Protein AF-A0A3N5NMV5-F1 (afdb_monomer)

Foldseek 3Di:
DDDDDDDDDDDDPPPPDPPDCVVVVVVVVVVVVVVVVVVVVPPPDDPDPDPPPDPPPPDPDVPDPDPPPPPPPPPPDPDDDDDDAAEDEPPAADPPVLVVVLPDPDQHAYYYDPPHNGRVPSVVVSVVSVHHD

Radius of gyration: 42.63 Å; Cα contacts (8 Å, |Δi|>4): 68; chains: 1; bounding box: 81×45×143 Å

Sequence (133 aa):
MAKSHLSRNKTGKKNLTRRSPRLLWPLIALGITGAVVALLYLLPLPPGTGPKDLPPFEEFESAPPVPRPSKPSIPKSTAPMPLVAILIDDMGYNLSINNQFLSIEAPISFSFLPAAPHTPKLAKKAKDLGKDV

Solvent-accessible surface area (backbone atoms only — not comparable to full-atom values): 9085 Å² total; per-residue (Å²): 139,78,91,80,87,87,82,88,84,93,80,75,87,78,77,77,75,78,75,71,70,74,77,52,53,61,58,53,50,52,53,51,52,51,51,52,53,52,48,65,71,67,48,79,73,72,84,72,89,58,80,80,81,68,65,99,76,84,72,81,70,80,69,75,88,65,83,71,72,77,76,74,81,74,72,87,66,87,66,82,78,86,87,82,87,49,75,48,66,78,34,22,70,54,72,65,64,54,52,55,60,69,64,55,95,63,95,47,35,43,44,63,40,89,84,33,91,38,18,78,62,50,55,49,50,35,52,78,68,72,45,50,113

Secondary structure (DSSP, 8-state):
--------------------GGGTHHHHHHHHHHHHHHHHHHSPPP---------TT------------S--------SPPPP---EEEEETS-HHHHHHHHT--S--EEEE-TTSTTHHHHHHHHHHTT-B-

Mean predicted aligned error: 19.7 Å

pLDDT: mean 79.95, std 17.46, range [42.47, 98.5]

Structure (mmCIF, N/CA/C/O backbone):
data_AF-A0A3N5NMV5-F1
#
_entry.id   AF-A0A3N5NMV5-F1
#
loop_
_atom_site.group_PDB
_atom_site.id
_atom_site.type_symbol
_atom_site.label_atom_id
_atom_site.label_alt_id
_atom_site.label_comp_id
_atom_site.label_asym_id
_atom_site.label_entity_id
_atom_site.label_seq_id
_atom_site.pdbx_PDB_ins_code
_atom_site.Cartn_x
_atom_site.Cartn_y
_atom_site.Cartn_z
_atom_site.occupancy
_atom_site.B_iso_or_equiv
_atom_site.auth_seq_id
_atom_site.auth_comp_id
_atom_site.auth_asym_id
_atom_site.auth_atom_id
_atom_site.pdbx_PDB_model_num
ATOM 1 N N . MET A 1 1 ? 55.005 -16.162 -116.128 1.00 42.47 1 MET A N 1
ATOM 2 C CA . MET A 1 1 ? 55.423 -15.957 -114.717 1.00 42.47 1 MET A CA 1
ATOM 3 C C . MET A 1 1 ? 54.329 -15.174 -114.001 1.00 42.47 1 MET A C 1
ATOM 5 O O . MET A 1 1 ? 53.667 -14.408 -114.678 1.00 42.47 1 MET A O 1
ATOM 9 N N . ALA A 1 2 ? 54.096 -15.265 -112.692 1.00 44.12 2 ALA A N 1
ATOM 10 C CA . ALA A 1 2 ? 54.276 -16.361 -111.734 1.00 44.12 2 ALA A CA 1
ATOM 11 C C . ALA A 1 2 ? 53.444 -16.007 -110.475 1.00 44.12 2 ALA A C 1
ATOM 13 O O . ALA A 1 2 ? 53.384 -14.847 -110.094 1.00 44.12 2 ALA A O 1
ATOM 14 N N . LYS A 1 3 ? 52.790 -17.012 -109.883 1.00 48.03 3 LYS A N 1
ATOM 15 C CA . LYS A 1 3 ? 51.903 -16.997 -108.697 1.00 48.03 3 LYS A CA 1
ATOM 16 C C . LYS A 1 3 ? 52.068 -15.840 -107.684 1.00 48.03 3 LYS A C 1
ATOM 18 O O . LYS A 1 3 ? 53.148 -15.668 -107.127 1.00 48.03 3 LYS A O 1
ATOM 23 N N . SER A 1 4 ? 50.939 -15.283 -107.235 1.00 51.66 4 SER A N 1
ATOM 24 C CA . SER A 1 4 ? 50.765 -14.843 -105.841 1.00 51.66 4 SER A CA 1
ATOM 25 C C . SER A 1 4 ? 49.518 -15.482 -105.201 1.00 51.66 4 SER A C 1
ATOM 27 O O . SER A 1 4 ? 48.375 -15.232 -105.570 1.00 51.66 4 SER A O 1
ATOM 29 N N . HIS A 1 5 ? 49.778 -16.353 -104.222 1.00 48.12 5 HIS A N 1
ATOM 30 C CA . HIS A 1 5 ? 48.878 -16.662 -103.098 1.00 48.12 5 HIS A CA 1
ATOM 31 C C . HIS A 1 5 ? 48.700 -15.372 -102.244 1.00 48.12 5 HIS A C 1
ATOM 33 O O . HIS A 1 5 ? 49.460 -14.432 -102.444 1.00 48.12 5 HIS A O 1
ATOM 39 N N . LEU A 1 6 ? 47.827 -15.173 -101.248 1.00 49.06 6 LEU A N 1
ATOM 40 C CA . LEU A 1 6 ? 46.793 -15.908 -100.488 1.00 49.06 6 LEU A CA 1
ATOM 41 C C . LEU A 1 6 ? 45.788 -14.786 -100.016 1.00 49.06 6 LEU A C 1
ATOM 43 O O . LEU A 1 6 ? 46.027 -13.621 -100.307 1.00 49.06 6 LEU A O 1
ATOM 47 N N . SER A 1 7 ? 44.672 -14.934 -99.289 1.00 47.44 7 SER A N 1
ATOM 48 C CA . SER A 1 7 ? 44.034 -16.035 -98.558 1.00 47.44 7 SER A CA 1
ATOM 49 C C . SER A 1 7 ? 42.528 -15.766 -98.355 1.00 47.44 7 SER A C 1
ATOM 51 O O . SER A 1 7 ? 42.029 -14.672 -98.607 1.00 47.44 7 SER A O 1
ATOM 53 N N . ARG A 1 8 ? 41.805 -16.748 -97.806 1.00 55.62 8 ARG A N 1
ATOM 54 C CA . ARG A 1 8 ? 40.441 -16.612 -97.266 1.00 55.62 8 ARG A CA 1
ATOM 55 C C . ARG A 1 8 ? 40.505 -16.097 -95.824 1.00 55.62 8 ARG A C 1
ATOM 57 O O . ARG A 1 8 ? 41.222 -16.694 -95.029 1.00 55.62 8 ARG A O 1
ATOM 64 N N . ASN A 1 9 ? 39.678 -15.119 -95.435 1.00 46.50 9 ASN A N 1
ATOM 65 C CA . ASN A 1 9 ? 39.479 -14.791 -94.014 1.00 46.50 9 ASN A CA 1
ATOM 66 C C . ASN A 1 9 ? 37.992 -14.748 -93.614 1.00 46.50 9 ASN A C 1
ATOM 68 O O . ASN A 1 9 ? 37.315 -13.728 -93.702 1.00 46.50 9 ASN A O 1
ATOM 72 N N . LYS A 1 10 ? 37.493 -15.901 -93.144 1.00 56.00 10 LYS A N 1
ATOM 73 C CA . LYS A 1 10 ? 36.300 -15.993 -92.290 1.00 56.00 10 LYS A CA 1
ATOM 74 C C . LYS A 1 10 ? 36.766 -15.911 -90.834 1.00 56.00 10 LYS A C 1
ATOM 76 O O . LYS A 1 10 ? 37.214 -16.913 -90.288 1.00 56.00 10 LYS A O 1
ATOM 81 N N . THR A 1 11 ? 36.603 -14.758 -90.199 1.00 43.38 11 THR A N 1
ATOM 82 C CA . THR A 1 11 ? 36.781 -14.561 -88.751 1.00 43.38 11 THR A CA 1
ATOM 83 C C . THR A 1 11 ? 35.685 -13.585 -88.310 1.00 43.38 11 THR A C 1
ATOM 85 O O . THR A 1 11 ? 35.728 -12.398 -88.582 1.00 43.38 11 THR A O 1
ATOM 88 N N . GLY A 1 12 ? 34.553 -14.031 -87.779 1.00 47.00 12 GLY A N 1
ATOM 89 C CA . GLY A 1 12 ? 34.445 -14.856 -86.583 1.00 47.00 12 GLY A CA 1
ATOM 90 C C . GLY A 1 12 ? 33.761 -13.988 -85.528 1.00 47.00 12 GLY A C 1
ATOM 91 O O . GLY A 1 12 ? 34.435 -13.260 -84.803 1.00 47.00 12 GLY A O 1
ATOM 92 N N . LYS A 1 13 ? 32.417 -14.008 -85.490 1.00 47.47 13 LYS A N 1
ATOM 93 C CA . LYS A 1 13 ? 31.633 -13.271 -84.486 1.00 47.47 13 LYS A CA 1
ATOM 94 C C . LYS A 1 13 ? 32.031 -13.785 -83.102 1.00 47.47 13 LYS A C 1
ATOM 96 O O . LYS A 1 13 ? 31.664 -14.894 -82.719 1.00 47.47 13 LYS A O 1
ATOM 101 N N . LYS A 1 14 ? 32.821 -12.992 -82.377 1.00 49.44 14 LYS A N 1
ATOM 102 C CA . LYS A 1 14 ? 33.289 -13.325 -81.032 1.00 49.44 14 LYS A CA 1
ATOM 103 C C . LYS A 1 14 ? 32.092 -13.214 -80.092 1.00 49.44 14 LYS A C 1
ATOM 105 O O . LYS A 1 14 ? 31.715 -12.111 -79.709 1.00 49.44 14 LYS A O 1
ATOM 110 N N . ASN A 1 15 ? 31.482 -14.349 -79.757 1.00 52.84 15 ASN A N 1
ATOM 111 C CA . ASN A 1 15 ? 30.463 -14.422 -78.715 1.00 52.84 15 ASN A CA 1
ATOM 112 C C . ASN A 1 15 ? 31.106 -14.009 -77.385 1.00 52.84 15 ASN A C 1
ATOM 114 O O . ASN A 1 15 ? 31.724 -14.839 -76.716 1.00 52.84 15 ASN A O 1
ATOM 118 N N . LEU A 1 16 ? 30.994 -12.730 -77.011 1.00 58.72 16 LEU A N 1
ATOM 119 C CA . LEU A 1 16 ? 31.406 -12.286 -75.685 1.00 58.72 16 LEU A CA 1
ATOM 120 C C . LEU A 1 16 ? 30.490 -12.964 -74.671 1.00 58.72 16 LEU A C 1
ATOM 122 O O . LEU A 1 16 ? 29.265 -12.849 -74.720 1.00 58.72 16 LEU A O 1
ATOM 126 N N . THR A 1 17 ? 31.107 -13.775 -73.822 1.00 53.72 17 THR A N 1
ATOM 127 C CA . THR A 1 17 ? 30.421 -14.795 -73.045 1.00 53.72 17 THR A CA 1
ATOM 128 C C . THR A 1 17 ? 29.440 -14.165 -72.066 1.00 53.72 17 THR A C 1
ATOM 130 O O . THR A 1 17 ? 29.817 -13.480 -71.117 1.00 53.72 17 THR A O 1
ATOM 133 N N . ARG A 1 18 ? 28.153 -14.463 -72.271 1.00 58.84 18 ARG A N 1
ATOM 134 C CA . ARG A 1 18 ? 27.070 -14.221 -71.314 1.00 58.84 18 ARG A CA 1
ATOM 135 C C . ARG A 1 18 ? 27.335 -15.075 -70.068 1.00 58.84 18 ARG A C 1
ATOM 137 O O . ARG A 1 18 ? 26.783 -16.167 -69.946 1.00 58.84 18 ARG A O 1
ATOM 144 N N . ARG A 1 19 ? 28.234 -14.622 -69.180 1.00 57.94 19 ARG A N 1
ATOM 145 C CA . ARG A 1 19 ? 28.552 -15.291 -67.907 1.00 57.94 19 ARG A CA 1
ATOM 146 C C . ARG A 1 19 ? 27.239 -15.501 -67.158 1.00 57.94 19 ARG A C 1
ATOM 148 O O . ARG A 1 19 ? 26.574 -14.543 -66.775 1.00 57.94 19 ARG A O 1
ATOM 155 N N . SER A 1 20 ? 26.831 -16.760 -67.023 1.00 61.94 20 SER A N 1
ATOM 156 C CA . SER A 1 20 ? 25.534 -17.103 -66.447 1.00 61.94 20 SER A CA 1
ATOM 157 C C . SER A 1 20 ? 25.474 -16.645 -64.985 1.00 61.94 20 SER A C 1
ATOM 159 O O . SER A 1 20 ? 26.385 -17.001 -64.236 1.00 61.94 20 SER A O 1
ATOM 161 N N . PRO A 1 21 ? 24.402 -15.973 -64.524 1.00 57.25 21 PRO A N 1
ATOM 162 C CA . PRO A 1 21 ? 24.297 -15.456 -63.153 1.00 57.25 21 PRO A CA 1
ATOM 163 C C . PRO A 1 21 ? 24.131 -16.555 -62.083 1.00 57.25 21 PRO A C 1
ATOM 165 O O . PRO A 1 21 ? 23.845 -16.261 -60.927 1.00 57.25 21 PRO A O 1
ATOM 168 N N . ARG A 1 22 ? 24.320 -17.831 -62.452 1.00 61.44 22 ARG A N 1
ATOM 169 C CA . ARG A 1 22 ? 24.108 -19.037 -61.633 1.00 61.44 22 ARG A CA 1
ATOM 170 C C . ARG A 1 22 ? 24.893 -19.052 -60.313 1.00 61.44 22 ARG A C 1
ATOM 172 O O . ARG A 1 22 ? 24.469 -19.742 -59.398 1.00 61.44 22 ARG A O 1
ATOM 179 N N . LEU A 1 23 ? 25.978 -18.282 -60.197 1.00 64.38 23 LEU A N 1
ATOM 180 C CA . LEU A 1 23 ? 26.778 -18.184 -58.968 1.00 64.38 23 LEU A CA 1
ATOM 181 C C . LEU A 1 23 ? 26.258 -17.139 -57.955 1.00 64.38 23 LEU A C 1
ATOM 183 O O . LEU A 1 23 ? 26.652 -17.182 -56.798 1.00 64.38 23 LEU A O 1
ATOM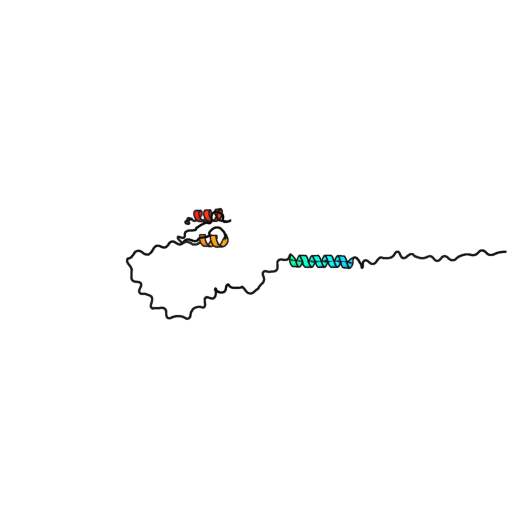 187 N N . LEU A 1 24 ? 25.369 -16.220 -58.358 1.00 69.06 24 LEU A N 1
ATOM 188 C CA . LEU A 1 24 ? 24.782 -15.212 -57.455 1.00 69.06 24 LEU A CA 1
ATOM 189 C C . LEU A 1 24 ? 23.529 -15.730 -56.730 1.00 69.06 24 LEU A C 1
ATOM 191 O O . LEU A 1 24 ? 23.289 -15.382 -55.577 1.00 69.06 24 LEU A O 1
ATOM 195 N N . TRP A 1 25 ? 22.766 -16.611 -57.382 1.00 76.50 25 TRP A N 1
ATOM 196 C CA . TRP A 1 25 ? 21.583 -17.265 -56.812 1.00 76.50 25 TRP A CA 1
ATOM 197 C C . TRP A 1 25 ? 21.798 -17.938 -55.441 1.00 76.50 25 TRP A C 1
ATOM 199 O O . TRP A 1 25 ? 20.959 -17.701 -54.574 1.00 76.50 25 TRP A O 1
ATOM 209 N N . PRO A 1 26 ? 22.873 -18.713 -55.172 1.00 81.06 26 PRO A N 1
ATOM 210 C CA . PRO A 1 26 ? 23.074 -19.311 -53.847 1.00 81.06 26 PRO A CA 1
ATOM 211 C C . PRO A 1 26 ? 23.304 -18.276 -52.735 1.00 81.06 26 PRO A C 1
ATOM 213 O O . PRO A 1 26 ? 22.843 -18.490 -51.619 1.00 81.06 26 PRO A O 1
ATOM 216 N N . LEU A 1 27 ? 23.952 -17.139 -53.022 1.00 83.31 27 LEU A N 1
ATOM 217 C CA . LEU A 1 27 ? 24.154 -16.068 -52.034 1.00 83.31 27 LEU A CA 1
ATOM 218 C C . LEU A 1 27 ? 22.838 -15.356 -51.697 1.00 83.31 27 LEU A C 1
ATOM 220 O O . LEU A 1 27 ? 22.563 -15.076 -50.532 1.00 83.31 27 LEU A O 1
ATOM 224 N N . ILE A 1 28 ? 22.001 -15.111 -52.710 1.00 85.75 28 ILE A N 1
ATOM 225 C CA . ILE A 1 28 ? 20.663 -14.531 -52.534 1.00 85.75 28 ILE A CA 1
ATOM 226 C C . ILE A 1 28 ? 19.767 -15.496 -51.746 1.00 85.75 28 ILE A C 1
ATOM 228 O O . ILE A 1 28 ? 19.105 -15.078 -50.800 1.00 85.75 28 ILE A O 1
ATOM 232 N N . ALA A 1 29 ? 19.788 -16.790 -52.085 1.00 85.19 29 ALA A N 1
ATOM 233 C CA . ALA A 1 29 ? 19.044 -17.818 -51.362 1.00 85.19 29 ALA A CA 1
ATOM 234 C C . ALA A 1 29 ? 19.468 -17.894 -49.886 1.00 85.19 29 ALA A C 1
ATOM 236 O O . ALA A 1 29 ? 18.606 -17.861 -49.015 1.00 85.19 29 ALA A O 1
ATOM 237 N N . LEU A 1 30 ? 20.777 -17.895 -49.598 1.00 89.25 30 LEU A N 1
ATOM 238 C CA . LEU A 1 30 ? 21.306 -17.895 -48.230 1.00 89.25 30 LEU A CA 1
ATOM 239 C C . LEU A 1 30 ? 20.836 -16.668 -47.426 1.00 89.25 30 LEU A C 1
ATOM 241 O O . LEU A 1 30 ? 20.405 -16.813 -46.283 1.00 89.25 30 LEU A O 1
ATOM 245 N N . GLY A 1 31 ? 20.871 -15.475 -48.032 1.00 89.88 31 GLY A N 1
ATOM 246 C CA . GLY A 1 31 ? 20.386 -14.241 -47.407 1.00 89.88 31 GLY A CA 1
ATOM 247 C C . GLY A 1 31 ? 18.887 -14.278 -47.090 1.00 89.88 31 GLY A C 1
ATOM 248 O O . GLY A 1 31 ? 18.484 -13.916 -45.986 1.00 89.88 31 GLY A O 1
ATOM 249 N N . ILE A 1 32 ? 18.065 -14.781 -48.020 1.00 92.19 32 ILE A N 1
ATOM 250 C CA . ILE A 1 32 ? 16.620 -14.962 -47.809 1.00 92.19 32 ILE A CA 1
ATOM 251 C C . ILE A 1 32 ? 16.360 -15.984 -46.694 1.00 92.19 32 ILE A C 1
ATOM 253 O O . ILE A 1 32 ? 15.553 -15.718 -45.806 1.00 92.19 32 ILE A O 1
ATOM 257 N N . THR A 1 33 ? 17.059 -17.124 -46.687 1.00 89.44 33 THR A N 1
ATOM 258 C CA . THR A 1 33 ? 16.917 -18.143 -45.635 1.00 89.44 33 THR A CA 1
ATOM 259 C C . THR A 1 33 ? 17.266 -17.578 -44.257 1.00 89.44 33 THR A C 1
ATOM 261 O O . THR A 1 33 ? 16.495 -17.761 -43.318 1.00 89.44 33 THR A O 1
ATOM 264 N N . GLY A 1 34 ? 18.373 -16.837 -44.136 1.00 91.94 34 GLY A N 1
ATOM 265 C CA . GLY A 1 34 ? 18.756 -16.174 -42.886 1.00 91.94 34 GLY A CA 1
ATOM 266 C C . GLY A 1 34 ? 17.716 -15.155 -42.408 1.00 91.94 34 GLY A C 1
ATOM 267 O O . GLY A 1 34 ? 17.371 -15.144 -41.228 1.00 91.94 34 GLY A O 1
ATOM 268 N N . ALA A 1 35 ? 17.157 -14.355 -43.321 1.00 91.50 35 ALA A N 1
ATOM 269 C CA . ALA A 1 35 ? 16.103 -13.393 -43.002 1.00 91.50 35 ALA A CA 1
ATOM 270 C C . ALA A 1 35 ? 14.802 -14.069 -42.531 1.00 91.50 35 ALA A C 1
ATOM 272 O O . ALA A 1 35 ? 14.187 -13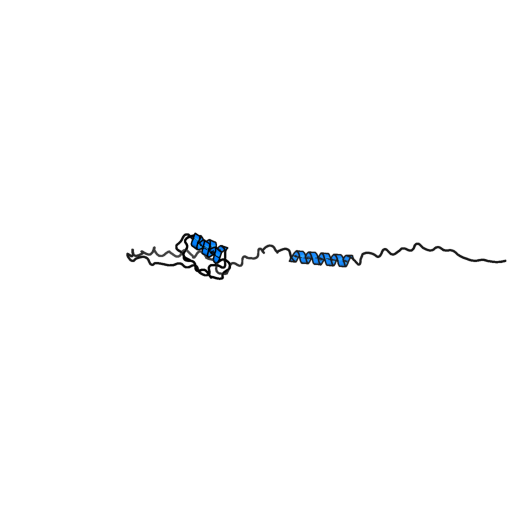.597 -41.578 1.00 91.50 35 ALA A O 1
ATOM 273 N N . VAL A 1 36 ? 14.402 -15.192 -43.142 1.00 91.62 36 VAL A N 1
ATOM 274 C CA . VAL A 1 36 ? 13.227 -15.972 -42.707 1.00 91.62 36 VAL A CA 1
ATOM 275 C C . VAL A 1 36 ? 13.448 -16.582 -41.321 1.00 91.62 36 VAL A C 1
ATOM 277 O O . VAL A 1 36 ? 12.560 -16.490 -40.479 1.00 91.62 36 VAL A O 1
ATOM 280 N N . VAL A 1 37 ? 14.628 -17.149 -41.045 1.00 89.88 37 VAL A N 1
ATOM 281 C CA . VAL A 1 37 ? 14.955 -17.691 -39.712 1.00 89.88 37 VAL A CA 1
ATOM 282 C C . VAL A 1 37 ? 14.960 -16.585 -38.655 1.00 89.88 37 VAL A C 1
ATOM 284 O O . VAL A 1 37 ? 14.346 -16.755 -37.605 1.00 89.88 37 VAL A O 1
ATOM 287 N N . ALA A 1 38 ? 15.581 -15.436 -38.939 1.00 88.25 38 ALA A N 1
ATOM 288 C CA . ALA A 1 38 ? 15.574 -14.289 -38.034 1.00 88.25 38 ALA A CA 1
ATOM 289 C C . ALA A 1 38 ? 14.152 -13.762 -37.782 1.00 88.25 38 ALA A C 1
ATOM 291 O O . ALA A 1 38 ? 13.806 -13.470 -36.642 1.00 88.25 38 ALA A O 1
ATOM 292 N N . LEU A 1 39 ? 13.307 -13.694 -38.817 1.00 88.50 39 LEU A N 1
ATOM 293 C CA . LEU A 1 39 ? 11.907 -13.289 -38.696 1.00 88.50 39 LEU A CA 1
ATOM 294 C C . LEU A 1 39 ? 11.110 -14.264 -37.815 1.00 88.50 39 LEU A C 1
ATOM 296 O O . LEU A 1 39 ? 10.408 -13.820 -36.914 1.00 88.50 39 LEU A O 1
ATOM 300 N N . LEU A 1 40 ? 11.265 -15.578 -38.012 1.00 83.88 40 LEU A N 1
ATOM 301 C CA . LEU A 1 40 ? 10.635 -16.602 -37.167 1.00 83.88 40 LEU A CA 1
ATOM 302 C C . LEU A 1 40 ? 11.102 -16.543 -35.702 1.00 83.88 40 LEU A C 1
ATOM 304 O O . LEU A 1 40 ? 10.334 -16.900 -34.816 1.00 83.88 40 LEU A O 1
ATOM 308 N N . TYR A 1 41 ? 12.329 -16.077 -35.446 1.00 83.94 41 TYR A N 1
ATOM 309 C CA . TYR A 1 41 ? 12.865 -15.863 -34.095 1.00 83.94 41 TYR A CA 1
ATOM 310 C C . TYR A 1 41 ? 12.425 -14.531 -33.458 1.00 83.94 41 TYR A C 1
ATOM 312 O O . TYR A 1 41 ? 12.419 -14.406 -32.235 1.00 83.94 41 TYR A O 1
ATOM 320 N N . LEU A 1 42 ? 12.100 -13.526 -34.280 1.00 83.81 42 LEU A N 1
ATOM 321 C CA . LEU A 1 42 ? 11.687 -12.182 -33.857 1.00 83.81 42 LEU A CA 1
ATOM 322 C C . LEU A 1 42 ? 10.169 -12.027 -33.717 1.00 83.81 42 LEU A C 1
ATOM 324 O O . LEU A 1 42 ? 9.723 -11.128 -33.004 1.00 83.81 42 LEU A O 1
ATOM 328 N N . LEU A 1 43 ? 9.365 -12.873 -34.372 1.00 83.06 43 LEU A N 1
ATOM 329 C CA . LEU A 1 43 ? 7.940 -12.953 -34.064 1.00 83.06 43 LEU A CA 1
ATOM 330 C C . LEU A 1 43 ? 7.779 -13.522 -32.645 1.00 83.06 43 LEU A C 1
ATOM 332 O O . LEU A 1 43 ? 8.231 -14.641 -32.395 1.00 83.06 43 LEU A O 1
ATOM 336 N N . PRO A 1 44 ? 7.108 -12.812 -31.718 1.00 70.12 44 PRO A N 1
ATOM 337 C CA . PRO A 1 44 ? 6.748 -13.409 -30.445 1.00 70.12 44 PRO A CA 1
ATOM 338 C C . PRO A 1 44 ? 5.827 -14.596 -30.726 1.00 70.12 44 PRO A C 1
ATOM 340 O O . PRO A 1 44 ? 4.771 -14.439 -31.347 1.00 70.12 44 PRO A O 1
ATOM 343 N N . LEU A 1 45 ? 6.237 -15.786 -30.282 1.00 71.44 45 LEU A N 1
ATOM 344 C CA . LEU A 1 45 ? 5.370 -16.958 -30.313 1.00 71.44 45 LEU A CA 1
ATOM 345 C C . LEU A 1 45 ? 4.055 -16.598 -29.601 1.00 71.44 45 LEU A C 1
ATOM 347 O O . LEU A 1 45 ? 4.108 -15.965 -28.539 1.00 71.44 45 LEU A O 1
ATOM 351 N N . PRO A 1 46 ? 2.882 -16.972 -30.149 1.00 70.00 46 PRO A N 1
ATOM 352 C CA . PRO A 1 46 ? 1.634 -16.800 -29.420 1.00 70.00 46 PRO A CA 1
ATOM 353 C C . PRO A 1 46 ? 1.783 -17.489 -28.057 1.00 70.00 46 PRO A C 1
ATOM 355 O O . PRO A 1 46 ? 2.380 -18.571 -28.011 1.00 70.00 46 PRO A O 1
ATOM 358 N N . PRO A 1 47 ? 1.291 -16.887 -26.955 1.00 67.06 47 PRO A N 1
ATOM 359 C CA . PRO A 1 47 ? 1.385 -17.498 -25.636 1.00 67.06 47 PRO A CA 1
ATOM 360 C C . PRO A 1 47 ? 0.788 -18.895 -25.736 1.00 67.06 47 PRO A C 1
ATOM 362 O O . PRO A 1 47 ? -0.385 -19.050 -26.087 1.00 67.06 47 PRO A O 1
ATOM 365 N N . GLY A 1 48 ? 1.640 -19.902 -25.540 1.00 62.88 48 GLY A N 1
ATOM 366 C CA . GLY A 1 48 ? 1.277 -21.270 -25.854 1.00 62.88 48 GLY A CA 1
ATOM 367 C C . GLY A 1 48 ? 0.027 -21.654 -25.080 1.00 62.88 48 GLY A C 1
ATOM 368 O O . GLY A 1 48 ? -0.027 -21.481 -23.863 1.00 62.88 48 GLY A O 1
ATOM 369 N N . THR A 1 49 ? -0.952 -22.239 -25.767 1.00 60.97 49 THR A N 1
ATOM 370 C CA . THR A 1 49 ? -2.026 -23.014 -25.136 1.00 60.97 49 THR A CA 1
ATOM 371 C C . THR A 1 49 ? -1.457 -24.338 -24.621 1.00 60.97 49 THR A C 1
ATOM 373 O O . THR A 1 49 ? -1.942 -25.416 -24.962 1.00 60.97 49 THR A O 1
ATOM 376 N N . GLY A 1 50 ? -0.369 -24.258 -23.851 1.00 66.31 50 GLY A N 1
ATOM 377 C CA . GLY A 1 50 ? 0.070 -25.354 -23.013 1.00 66.31 50 GLY A CA 1
ATOM 378 C C . GLY A 1 50 ? -1.005 -25.639 -21.965 1.00 66.31 50 GLY A C 1
ATOM 379 O O . GLY A 1 50 ? -1.898 -24.806 -21.747 1.00 66.31 50 GLY A O 1
ATOM 380 N N . PRO A 1 51 ? -0.937 -26.803 -21.303 1.00 65.44 51 PRO A N 1
ATOM 381 C CA . PRO A 1 51 ? -1.689 -27.012 -20.081 1.00 65.44 51 PRO A CA 1
ATOM 382 C C . PRO A 1 51 ? -1.477 -25.802 -19.173 1.00 65.44 51 PRO A C 1
ATOM 384 O O . PRO A 1 51 ? -0.354 -25.316 -19.023 1.00 65.44 51 PRO A O 1
ATOM 387 N N . LYS A 1 52 ? -2.557 -25.288 -18.580 1.00 64.44 52 LYS A N 1
ATOM 388 C CA . LYS A 1 52 ? -2.377 -24.448 -17.403 1.00 64.44 52 LYS A CA 1
ATOM 389 C C . LYS A 1 52 ? -1.783 -25.378 -16.358 1.00 64.44 52 LYS A C 1
ATOM 391 O O . LYS A 1 52 ? -2.515 -26.225 -15.848 1.00 64.44 52 LYS A O 1
ATOM 396 N N . ASP A 1 53 ? -0.493 -25.228 -16.084 1.00 66.00 53 ASP A N 1
ATOM 397 C CA . ASP A 1 53 ? 0.146 -25.806 -14.907 1.00 66.00 53 ASP A CA 1
ATOM 398 C C . ASP A 1 53 ? -0.463 -25.111 -13.685 1.00 66.00 53 ASP A C 1
ATOM 400 O O . ASP A 1 53 ? 0.079 -24.157 -13.124 1.00 66.00 53 ASP A O 1
ATOM 404 N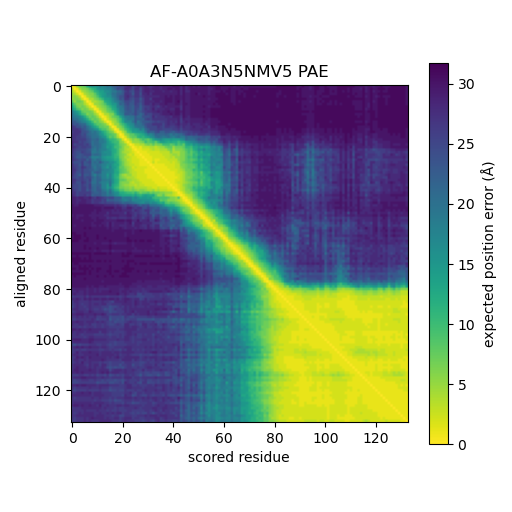 N . LEU A 1 54 ? -1.679 -25.546 -13.347 1.00 63.62 54 LEU A N 1
ATOM 405 C CA . LEU A 1 54 ? -2.345 -25.241 -12.097 1.00 63.62 54 LEU A CA 1
ATOM 406 C C . LEU A 1 54 ? -1.373 -25.654 -10.992 1.00 63.62 54 LEU A C 1
ATOM 408 O O . LEU A 1 54 ? -0.893 -26.794 -11.010 1.00 63.62 54 LEU A O 1
ATOM 412 N N . PRO A 1 55 ? -1.039 -24.759 -10.048 1.00 66.00 55 PRO A N 1
ATOM 413 C CA . PRO A 1 55 ? -0.227 -25.165 -8.919 1.00 66.00 55 PRO A CA 1
ATOM 414 C C . PRO A 1 55 ? -0.955 -26.314 -8.196 1.00 66.00 55 PRO A C 1
ATOM 416 O O . PRO A 1 55 ? -2.186 -26.282 -8.106 1.00 66.00 55 PRO A O 1
ATOM 419 N N . PRO A 1 56 ? -0.235 -27.329 -7.684 1.00 65.19 56 PRO A N 1
ATOM 420 C CA . PRO A 1 56 ? -0.806 -28.619 -7.266 1.00 65.19 56 PRO A CA 1
ATOM 421 C C . PRO A 1 56 ? -1.674 -28.577 -5.987 1.00 65.19 56 PRO A C 1
ATOM 423 O O . PRO A 1 56 ? -1.787 -29.576 -5.284 1.00 65.19 56 PRO A O 1
ATOM 426 N N . PHE A 1 57 ? -2.261 -27.424 -5.655 1.00 65.81 57 PHE A N 1
ATOM 427 C CA . PHE A 1 57 ? -3.109 -27.192 -4.486 1.00 65.81 57 PHE A CA 1
ATOM 428 C C . PHE A 1 57 ? -4.461 -26.515 -4.796 1.00 65.81 57 PHE A C 1
ATOM 430 O O . PHE A 1 57 ? -5.238 -26.304 -3.868 1.00 65.81 57 PHE A O 1
ATOM 437 N N . GLU A 1 58 ? -4.785 -26.189 -6.055 1.00 64.69 58 GLU A N 1
ATOM 438 C CA . GLU A 1 58 ? -6.096 -25.613 -6.428 1.00 64.69 58 GLU A CA 1
ATOM 439 C C . GLU A 1 58 ? -7.114 -26.666 -6.905 1.00 64.69 58 GLU A C 1
ATOM 441 O O . GLU A 1 58 ? -7.789 -26.502 -7.918 1.00 64.69 58 GLU A O 1
ATOM 446 N N . GLU A 1 59 ? -7.274 -27.735 -6.121 1.00 58.81 59 GLU A N 1
ATOM 447 C CA . GLU A 1 59 ? -8.422 -28.641 -6.217 1.00 58.81 59 GLU A CA 1
ATOM 448 C C . GLU A 1 59 ? -9.127 -28.715 -4.858 1.00 58.81 59 GLU A C 1
ATOM 450 O O . GLU A 1 59 ? -8.900 -29.603 -4.037 1.00 58.81 59 GLU A O 1
ATOM 455 N N . PHE A 1 60 ? -10.010 -27.744 -4.610 1.00 63.31 60 PHE A N 1
ATOM 456 C CA . PHE A 1 60 ? -11.019 -27.883 -3.565 1.00 63.31 60 PHE A CA 1
ATOM 457 C C . PHE A 1 60 ? -12.084 -28.864 -4.057 1.00 63.31 60 PHE A C 1
ATOM 459 O O . PHE A 1 60 ? -13.156 -28.451 -4.512 1.00 63.31 60 PHE A O 1
ATOM 466 N N . GLU A 1 61 ? -11.807 -30.169 -3.949 1.00 67.50 61 GLU A N 1
ATOM 467 C CA . GLU A 1 61 ? -12.887 -31.151 -3.953 1.00 67.50 61 GLU A CA 1
ATOM 468 C C . GLU A 1 61 ? -13.938 -30.680 -2.943 1.00 67.50 61 GLU A C 1
ATOM 470 O O . GLU A 1 61 ? -13.637 -30.388 -1.780 1.00 67.50 61 GLU A O 1
ATOM 475 N N . SER A 1 62 ? -15.186 -30.563 -3.397 1.00 66.25 62 SER A N 1
ATOM 476 C CA . SER A 1 62 ? -16.295 -30.269 -2.498 1.00 66.25 62 SER A CA 1
ATOM 477 C C . SER A 1 62 ? -16.452 -31.463 -1.572 1.00 66.25 62 S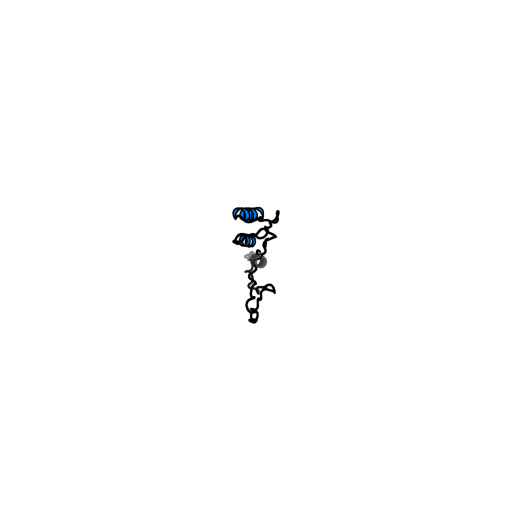ER A C 1
ATOM 479 O O . SER A 1 62 ? -17.054 -32.464 -1.961 1.00 66.25 62 SER A O 1
ATOM 481 N N . ALA A 1 63 ? -15.862 -31.356 -0.376 1.00 73.19 63 ALA A N 1
ATOM 482 C CA . ALA A 1 63 ? -15.835 -32.423 0.612 1.00 73.19 63 ALA A CA 1
ATOM 483 C C . ALA A 1 63 ? -17.229 -33.063 0.732 1.00 73.19 63 ALA A C 1
ATOM 485 O O . ALA A 1 63 ? -18.223 -32.321 0.770 1.00 73.19 63 ALA A O 1
ATOM 486 N N . PRO A 1 64 ? -17.327 -34.409 0.804 1.00 77.38 64 PRO A N 1
ATOM 487 C CA . PRO A 1 64 ? -18.604 -35.090 0.973 1.00 77.38 64 PRO A CA 1
ATOM 488 C C . PRO A 1 64 ? -19.403 -34.420 2.092 1.00 77.38 64 PRO A C 1
ATOM 490 O O . PRO A 1 64 ? -18.786 -34.016 3.081 1.00 77.38 64 PRO A O 1
ATOM 493 N N . PRO A 1 65 ? -20.735 -34.269 1.972 1.00 74.62 65 PRO A N 1
ATOM 494 C CA . PRO A 1 65 ? -21.531 -33.521 2.936 1.00 74.62 65 PRO A CA 1
ATOM 495 C C . PRO A 1 65 ? -21.513 -34.211 4.306 1.00 74.62 65 PRO A C 1
ATOM 497 O O . PRO A 1 65 ? -22.398 -34.995 4.648 1.00 74.62 65 PRO A O 1
ATOM 500 N N . VAL A 1 66 ? -20.489 -33.896 5.102 1.00 76.25 66 VAL A N 1
ATOM 501 C CA . VAL A 1 66 ? -20.354 -34.327 6.488 1.00 76.25 66 VAL A CA 1
ATOM 502 C C . VAL A 1 66 ? -21.597 -33.824 7.218 1.00 76.25 66 VAL A C 1
ATOM 504 O O . VAL A 1 66 ? -21.944 -32.645 7.058 1.00 76.25 66 VAL A O 1
ATOM 507 N N . PRO A 1 67 ? -22.281 -34.667 8.016 1.00 80.19 67 PRO A N 1
ATOM 508 C CA . PRO A 1 67 ? -23.362 -34.217 8.875 1.00 80.19 67 PRO A CA 1
ATOM 509 C C . PRO A 1 67 ? -22.868 -33.043 9.717 1.00 80.19 67 PRO A C 1
ATOM 511 O O . PRO A 1 67 ? -22.061 -33.216 10.631 1.00 80.19 67 PRO A O 1
ATOM 514 N N . ARG A 1 68 ? -23.299 -31.825 9.361 1.00 74.62 68 ARG A N 1
ATOM 515 C CA . ARG A 1 68 ? -22.884 -30.616 10.073 1.00 74.62 68 ARG A CA 1
ATOM 516 C C . ARG A 1 68 ? -23.291 -30.801 11.533 1.00 74.62 68 ARG A C 1
ATOM 518 O O . ARG A 1 68 ? -24.480 -31.039 11.766 1.00 74.62 68 ARG A O 1
ATOM 525 N N . PRO A 1 69 ? -22.356 -30.693 12.499 1.00 76.62 69 PRO A N 1
ATOM 526 C CA . PRO A 1 69 ? -22.710 -30.709 13.907 1.00 76.62 69 PRO A CA 1
ATOM 527 C C . PRO A 1 69 ? -23.860 -29.735 14.138 1.00 76.62 69 PRO A C 1
ATOM 529 O O . PRO A 1 69 ? -23.844 -28.627 13.588 1.00 76.62 69 PRO A O 1
ATOM 532 N N . SER A 1 70 ? -24.864 -30.156 14.912 1.00 73.62 70 SER A N 1
ATOM 533 C CA . SER A 1 70 ? -25.974 -29.290 15.312 1.00 73.62 70 SER A CA 1
ATOM 534 C C . SER A 1 70 ? -25.396 -27.953 15.762 1.00 73.62 70 SER A C 1
ATOM 536 O O . SER A 1 70 ? -24.573 -27.949 16.682 1.00 73.62 70 SER A O 1
ATOM 538 N N . LYS A 1 71 ? -25.767 -26.871 15.055 1.00 75.38 71 LYS A N 1
ATOM 539 C CA . LYS A 1 71 ? -25.170 -25.529 15.167 1.00 75.38 71 LYS A CA 1
ATOM 540 C C . LYS A 1 71 ? -24.785 -25.271 16.625 1.00 75.38 71 LYS A C 1
ATOM 542 O O . LYS A 1 71 ? -25.709 -25.267 17.442 1.00 75.38 71 LYS A O 1
ATOM 547 N N . PRO A 1 72 ? -23.485 -25.095 16.954 1.00 70.19 72 PRO A N 1
ATOM 548 C CA . PRO A 1 72 ? -23.060 -24.951 18.335 1.00 70.19 72 PRO A CA 1
ATOM 549 C C . PRO A 1 72 ? -23.957 -23.942 19.030 1.00 70.19 72 PRO A C 1
ATOM 551 O O . PRO A 1 72 ? -24.182 -22.849 18.499 1.00 70.19 72 PRO A O 1
ATOM 554 N N . SER A 1 73 ? -24.513 -24.324 20.176 1.00 68.50 73 SER A N 1
ATOM 555 C CA . SER A 1 73 ? -25.266 -23.410 21.021 1.00 68.50 73 SER A CA 1
ATOM 556 C C . SER A 1 73 ? -24.270 -22.397 21.567 1.00 68.50 73 SER A C 1
ATOM 558 O O . SER A 1 73 ? -23.717 -22.603 22.645 1.00 68.50 73 SER A O 1
ATOM 560 N N . ILE A 1 74 ? -23.984 -21.358 20.773 1.00 66.94 74 ILE A N 1
ATOM 561 C CA . ILE A 1 74 ? -23.079 -20.266 21.124 1.00 66.94 74 ILE A CA 1
ATOM 562 C C . ILE A 1 74 ? -23.568 -19.759 22.480 1.00 66.94 74 ILE A C 1
ATOM 564 O O . ILE A 1 74 ? -24.677 -19.211 22.539 1.00 66.94 74 ILE A O 1
ATOM 568 N N . PRO A 1 75 ? -22.808 -19.968 23.574 1.00 69.31 75 PRO A N 1
ATOM 569 C CA . PRO A 1 75 ? -23.178 -19.406 24.856 1.00 69.31 75 PRO A CA 1
ATOM 570 C C . PRO A 1 75 ? -23.279 -17.906 24.636 1.00 69.31 75 PRO A C 1
ATOM 572 O O . PRO A 1 75 ? -22.390 -17.319 24.013 1.00 69.31 75 PRO A O 1
ATOM 575 N N . LYS A 1 76 ? -24.377 -17.291 25.081 1.00 66.62 76 LYS A N 1
ATOM 576 C CA . LYS A 1 76 ? -24.618 -15.859 24.887 1.00 66.62 76 LYS A CA 1
ATOM 577 C C . LYS A 1 76 ? -23.693 -15.080 25.825 1.00 66.62 76 LYS A C 1
ATOM 579 O O . LYS A 1 76 ? -24.111 -14.598 26.871 1.00 66.62 76 LYS A O 1
ATOM 584 N N . SER A 1 77 ? -22.410 -15.074 25.473 1.00 69.88 77 SER A N 1
ATOM 585 C CA . SER A 1 77 ? -21.327 -14.539 26.277 1.00 69.88 77 SER A CA 1
ATOM 586 C C . SER A 1 77 ? -21.529 -13.044 26.438 1.00 69.88 77 SER A C 1
ATOM 588 O O . SER A 1 77 ? -21.657 -12.316 25.456 1.00 69.88 77 SER A O 1
ATOM 590 N N . THR A 1 78 ? -21.568 -12.601 27.687 1.00 73.75 78 THR A N 1
ATOM 591 C CA . THR A 1 78 ? -21.565 -11.184 28.056 1.00 73.75 78 THR A CA 1
ATOM 592 C C . THR A 1 78 ? -20.151 -10.604 28.087 1.00 73.75 78 THR A C 1
ATOM 594 O O . THR A 1 78 ? -19.992 -9.413 28.347 1.00 73.75 78 THR A O 1
ATOM 597 N N . ALA A 1 79 ? -19.122 -11.419 27.824 1.00 77.88 79 ALA A N 1
ATOM 598 C CA . ALA A 1 79 ? -17.760 -10.933 27.661 1.00 77.88 79 ALA A CA 1
ATOM 599 C C . ALA A 1 79 ? -17.655 -10.041 26.407 1.00 77.88 79 ALA A C 1
ATOM 601 O O . ALA A 1 79 ? -18.295 -10.342 25.393 1.00 77.88 79 ALA A O 1
ATOM 602 N N . PRO A 1 80 ? -16.839 -8.971 26.439 1.00 82.75 80 PRO A N 1
ATOM 603 C CA . PRO A 1 80 ? -16.546 -8.192 25.243 1.00 82.75 80 PRO A CA 1
ATOM 604 C C . PRO A 1 80 ? -15.944 -9.097 24.161 1.00 82.75 80 PRO A C 1
ATOM 606 O O . PRO A 1 80 ? -15.167 -10.007 24.462 1.00 82.75 80 PRO A O 1
ATOM 609 N N . MET A 1 81 ? -16.303 -8.856 22.897 1.00 84.88 81 MET A N 1
ATOM 610 C CA . MET A 1 81 ? -15.727 -9.623 21.791 1.00 84.88 81 MET A CA 1
ATOM 611 C C . MET A 1 81 ? -14.212 -9.379 21.699 1.00 84.88 81 MET A C 1
ATOM 613 O O . MET A 1 81 ? -13.769 -8.251 21.936 1.00 84.88 81 MET A O 1
ATOM 617 N N . PRO A 1 82 ? -13.412 -10.400 21.340 1.00 89.12 82 PRO A N 1
ATOM 618 C CA . PRO A 1 82 ? -11.985 -10.216 21.116 1.00 89.12 82 PRO A CA 1
ATOM 619 C C . PRO A 1 82 ? -11.755 -9.227 19.969 1.00 89.12 82 PRO A C 1
ATOM 621 O O . PRO A 1 82 ? -12.409 -9.300 18.928 1.00 89.12 82 PRO A O 1
ATOM 624 N N . LEU A 1 83 ? -10.806 -8.314 20.163 1.00 92.50 83 LEU A N 1
ATOM 625 C CA . LEU A 1 83 ? -10.339 -7.413 19.116 1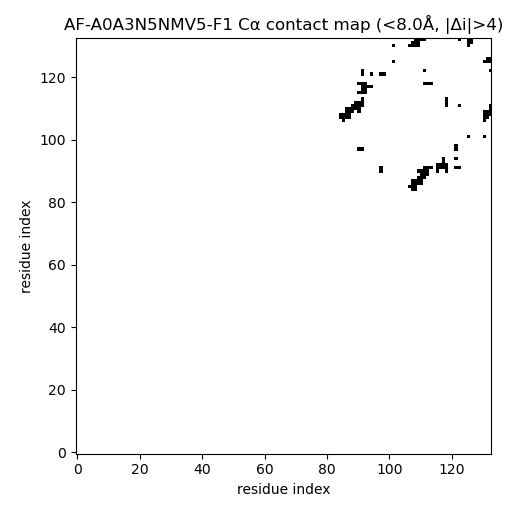.00 92.50 83 LEU A CA 1
ATOM 626 C C . LEU A 1 83 ? -9.266 -8.117 18.280 1.00 92.50 83 LEU A C 1
ATOM 628 O O . LEU A 1 83 ? -8.410 -8.816 18.821 1.00 92.50 83 LEU A O 1
ATOM 632 N N . VAL A 1 84 ? -9.311 -7.916 16.965 1.00 94.31 84 VAL A N 1
ATOM 633 C CA . VAL A 1 84 ? -8.357 -8.476 16.000 1.00 94.31 84 VAL A CA 1
ATOM 634 C C . VAL A 1 84 ? -7.858 -7.342 15.114 1.00 94.31 84 VAL A C 1
ATOM 636 O O . VAL A 1 84 ? -8.661 -6.561 14.608 1.00 94.31 84 VAL A O 1
ATOM 639 N N . ALA A 1 85 ? -6.543 -7.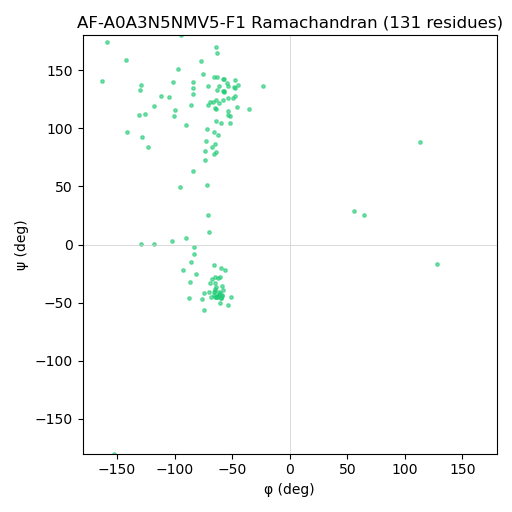268 14.918 1.00 96.00 85 ALA A N 1
ATOM 640 C CA . ALA A 1 85 ? -5.919 -6.421 13.909 1.00 96.00 85 ALA A CA 1
ATOM 641 C C . ALA A 1 85 ? -5.531 -7.281 12.699 1.00 96.00 85 ALA A C 1
ATOM 643 O O . ALA A 1 85 ? -5.052 -8.404 12.867 1.00 96.00 85 ALA A O 1
ATOM 644 N N . ILE A 1 86 ? -5.735 -6.757 11.491 1.00 96.88 86 ILE A N 1
ATOM 645 C CA . ILE A 1 86 ? -5.331 -7.400 10.237 1.00 96.88 86 ILE A CA 1
ATOM 646 C C . ILE A 1 86 ? -4.311 -6.483 9.567 1.00 96.88 86 ILE A C 1
ATOM 648 O O . ILE A 1 86 ? -4.629 -5.340 9.239 1.00 96.88 86 ILE A O 1
ATOM 652 N N . LEU A 1 87 ? -3.097 -6.997 9.375 1.00 97.62 87 LEU A N 1
ATOM 653 C CA . LEU A 1 87 ? -1.993 -6.315 8.709 1.00 97.62 87 LEU A CA 1
ATOM 654 C C . LEU A 1 87 ? -1.703 -7.017 7.380 1.00 97.62 87 LEU A C 1
ATOM 656 O O . LEU A 1 87 ? -1.509 -8.231 7.356 1.00 97.62 87 LEU A O 1
ATOM 660 N N . ILE A 1 88 ? -1.659 -6.254 6.289 1.00 97.94 88 ILE A N 1
ATOM 661 C CA . ILE A 1 88 ? -1.155 -6.719 4.994 1.00 97.94 88 ILE A CA 1
ATOM 662 C C . ILE A 1 88 ? 0.280 -6.216 4.848 1.00 97.94 88 ILE A C 1
ATOM 664 O O . ILE A 1 88 ? 0.512 -5.004 4.825 1.00 97.94 88 ILE A O 1
ATOM 668 N N . ASP A 1 89 ? 1.226 -7.148 4.788 1.00 96.94 89 ASP A N 1
ATOM 669 C CA . ASP A 1 89 ? 2.661 -6.861 4.712 1.00 96.94 89 ASP A CA 1
ATOM 670 C C . ASP A 1 89 ? 3.187 -6.838 3.264 1.00 96.94 89 ASP A C 1
ATOM 672 O O . ASP A 1 89 ? 2.426 -7.019 2.308 1.00 96.94 89 ASP A O 1
ATOM 676 N N . ASP A 1 90 ? 4.488 -6.582 3.103 1.00 96.94 90 ASP A N 1
ATOM 677 C CA . ASP A 1 90 ? 5.213 -6.553 1.824 1.00 96.94 90 ASP A CA 1
ATOM 678 C C . ASP A 1 90 ? 4.632 -5.579 0.777 1.00 96.94 90 ASP A C 1
ATOM 680 O O . ASP A 1 90 ? 4.767 -5.753 -0.446 1.00 96.94 90 ASP A O 1
ATOM 684 N N . MET A 1 91 ? 3.992 -4.491 1.224 1.00 98.44 91 MET A N 1
ATOM 685 C CA . MET A 1 91 ? 3.394 -3.549 0.287 1.00 98.44 91 MET A CA 1
ATOM 686 C C . MET A 1 91 ? 4.465 -2.747 -0.469 1.00 98.44 91 MET A C 1
ATOM 688 O O . MET A 1 91 ? 5.416 -2.233 0.116 1.00 98.44 91 MET A O 1
ATOM 692 N N . GLY A 1 92 ? 4.280 -2.585 -1.786 1.00 97.94 92 GLY A N 1
ATOM 693 C CA . GLY A 1 92 ? 5.113 -1.712 -2.622 1.00 97.94 92 GLY A CA 1
ATOM 694 C C . GLY A 1 92 ? 5.711 -2.342 -3.882 1.00 97.94 92 GLY A C 1
ATOM 695 O O . GLY A 1 92 ? 6.109 -1.595 -4.776 1.00 97.94 92 GLY A O 1
ATOM 696 N N . TYR A 1 93 ? 5.752 -3.675 -3.997 1.00 97.38 93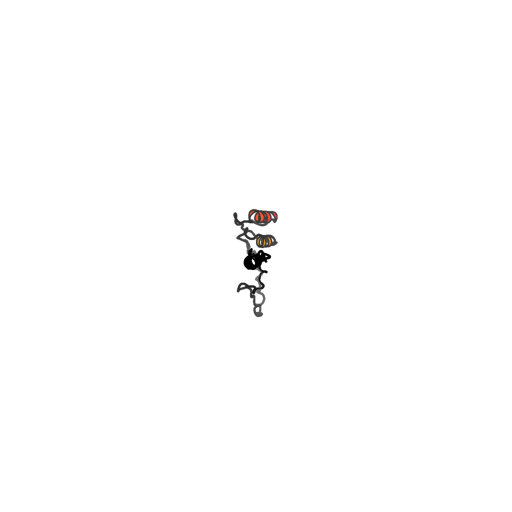 TYR A N 1
ATOM 697 C CA . TYR A 1 93 ? 6.294 -4.351 -5.188 1.00 97.38 93 TYR A CA 1
ATOM 698 C C . TYR A 1 93 ? 5.270 -4.572 -6.309 1.00 97.38 93 TYR A C 1
ATOM 700 O O . TYR A 1 93 ? 5.573 -4.285 -7.464 1.00 97.38 93 TYR A O 1
ATOM 708 N N . ASN A 1 94 ? 4.058 -5.054 -6.011 1.00 97.62 94 ASN A N 1
ATOM 709 C CA . ASN A 1 94 ? 3.063 -5.367 -7.043 1.00 97.62 94 ASN A CA 1
ATOM 710 C C . ASN A 1 94 ? 2.017 -4.249 -7.173 1.00 97.62 94 ASN A C 1
ATOM 712 O O . ASN A 1 94 ? 1.176 -4.059 -6.302 1.00 97.62 94 ASN A O 1
ATOM 716 N N . LEU A 1 95 ? 2.013 -3.504 -8.283 1.00 97.31 95 LEU A N 1
ATOM 717 C CA . LEU A 1 95 ? 1.040 -2.418 -8.446 1.00 97.31 95 LEU A CA 1
ATOM 718 C C . LEU A 1 95 ? -0.413 -2.920 -8.508 1.00 97.31 95 LEU A C 1
ATOM 720 O O . LEU A 1 95 ? -1.301 -2.236 -8.007 1.00 97.31 95 LEU A O 1
ATOM 724 N N . SER A 1 96 ? -0.679 -4.070 -9.130 1.00 97.69 96 SER A N 1
ATOM 725 C CA . SER A 1 96 ? -2.048 -4.554 -9.358 1.00 97.69 96 SER A CA 1
ATOM 726 C C . SER A 1 96 ? -2.677 -5.083 -8.070 1.00 97.69 96 SER A C 1
ATOM 728 O O . SER A 1 96 ? -3.704 -4.568 -7.626 1.00 97.69 96 SER A O 1
ATOM 730 N N . ILE A 1 97 ? -2.019 -6.054 -7.431 1.00 97.50 97 ILE A N 1
ATOM 731 C CA . ILE A 1 97 ? -2.520 -6.728 -6.226 1.00 97.50 97 ILE A CA 1
ATOM 732 C C . ILE A 1 97 ? -2.671 -5.722 -5.079 1.00 97.50 97 ILE A C 1
ATOM 734 O O . ILE A 1 97 ? -3.718 -5.653 -4.440 1.00 97.50 97 ILE A O 1
ATOM 738 N N . ASN A 1 98 ? -1.688 -4.844 -4.881 1.00 98.31 98 ASN A N 1
ATOM 739 C CA . ASN A 1 98 ? -1.737 -3.864 -3.801 1.00 98.31 98 ASN A CA 1
ATOM 740 C C . ASN A 1 98 ? -2.848 -2.820 -4.014 1.00 98.31 98 ASN A C 1
ATOM 742 O O . ASN A 1 98 ? -3.419 -2.333 -3.043 1.00 98.31 98 ASN A O 1
ATOM 746 N N . ASN A 1 99 ? -3.218 -2.499 -5.261 1.00 98.25 99 ASN A N 1
ATOM 747 C CA . ASN A 1 99 ? -4.398 -1.669 -5.523 1.00 98.25 99 ASN A CA 1
ATOM 748 C C . ASN A 1 99 ? -5.717 -2.389 -5.195 1.00 98.25 99 ASN A C 1
ATOM 750 O O . ASN A 1 99 ? -6.652 -1.719 -4.760 1.00 98.25 99 ASN A O 1
ATOM 754 N N . GLN A 1 100 ? -5.790 -3.714 -5.372 1.00 98.19 100 GLN A N 1
ATOM 755 C CA . GLN A 1 100 ? -6.950 -4.519 -4.971 1.00 98.19 100 GLN A CA 1
ATOM 756 C C . GLN A 1 100 ? -7.067 -4.566 -3.441 1.00 98.19 100 GLN A C 1
ATOM 758 O O . GLN A 1 100 ? -8.134 -4.274 -2.907 1.00 98.19 100 GLN A O 1
ATOM 763 N N . PHE A 1 101 ? -5.964 -4.796 -2.721 1.00 97.94 101 PHE A N 1
ATOM 764 C CA . PHE A 1 101 ? -5.953 -4.741 -1.255 1.00 97.94 101 PHE A CA 1
ATOM 765 C C . PHE A 1 101 ? -6.380 -3.370 -0.703 1.00 97.94 101 PHE A C 1
ATOM 767 O O . PHE A 1 101 ? -7.218 -3.305 0.194 1.00 97.94 101 PHE A O 1
ATOM 774 N N . LEU A 1 102 ? -5.900 -2.263 -1.286 1.00 97.88 102 LEU A N 1
ATOM 775 C CA . LEU A 1 102 ? -6.335 -0.915 -0.888 1.00 97.88 102 LEU A CA 1
ATOM 776 C C . LEU A 1 102 ? -7.819 -0.627 -1.185 1.00 97.88 102 LEU A C 1
ATOM 778 O O . LEU A 1 102 ? -8.370 0.306 -0.601 1.00 97.88 102 LEU A O 1
ATOM 782 N N . SER A 1 103 ? -8.468 -1.403 -2.062 1.00 97.31 103 SER A N 1
ATOM 783 C CA . SER A 1 103 ? -9.901 -1.266 -2.363 1.00 97.31 103 SER A CA 1
ATOM 784 C C . SER A 1 103 ? -10.824 -1.988 -1.373 1.00 97.31 103 SER A C 1
ATOM 786 O O . SER A 1 103 ? -12.031 -1.788 -1.426 1.00 97.31 103 SER A O 1
ATOM 788 N N . ILE A 1 104 ? -10.284 -2.790 -0.446 1.00 97.25 104 ILE A N 1
ATOM 789 C CA . ILE A 1 104 ? -11.089 -3.493 0.560 1.00 97.25 104 ILE A CA 1
ATOM 790 C C . ILE A 1 104 ? -11.668 -2.482 1.561 1.00 97.25 104 ILE A C 1
ATOM 792 O O . ILE A 1 104 ? -10.930 -1.757 2.233 1.00 97.25 104 ILE A O 1
ATOM 796 N N . GLU A 1 105 ? -12.991 -2.447 1.701 1.00 96.00 105 GLU A N 1
ATOM 797 C CA . GLU A 1 105 ? -13.721 -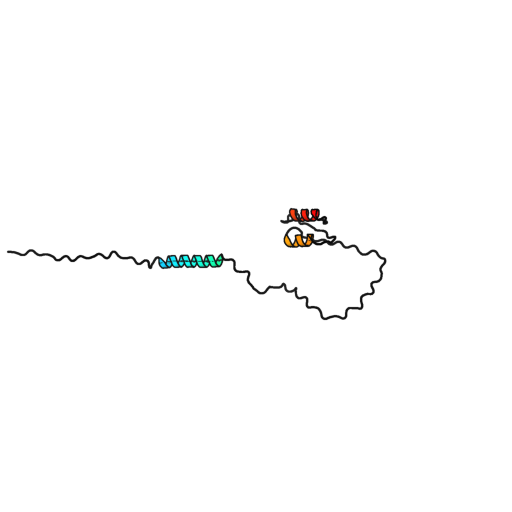1.570 2.630 1.00 96.00 105 GLU A CA 1
ATOM 798 C C . GLU A 1 105 ? -13.799 -2.176 4.045 1.00 96.00 105 GLU A C 1
ATOM 800 O O . GLU A 1 105 ? -14.864 -2.509 4.556 1.00 96.00 105 GLU A O 1
ATOM 805 N N . ALA A 1 106 ? -12.638 -2.345 4.684 1.00 94.50 106 ALA A N 1
ATOM 806 C CA . ALA A 1 106 ? -12.507 -2.873 6.043 1.00 94.50 106 ALA A CA 1
ATOM 807 C C . ALA A 1 106 ? -11.389 -2.152 6.833 1.00 94.50 106 ALA A C 1
ATOM 809 O O . ALA A 1 106 ? -10.494 -1.565 6.209 1.00 94.50 106 ALA A O 1
ATOM 810 N N . PRO A 1 107 ? -11.411 -2.192 8.184 1.00 94.94 107 PRO A N 1
ATOM 811 C CA . PRO A 1 107 ? -10.330 -1.687 9.032 1.00 94.94 107 PRO A CA 1
ATOM 812 C C . PRO A 1 107 ? -9.117 -2.629 8.966 1.00 94.94 107 PRO A C 1
ATOM 814 O O . PRO A 1 107 ? -9.004 -3.586 9.728 1.00 94.94 107 PRO A O 1
ATOM 817 N N . ILE A 1 108 ? -8.239 -2.366 8.000 1.00 97.12 108 ILE A N 1
ATOM 818 C CA . ILE A 1 108 ? -7.027 -3.136 7.695 1.00 97.12 108 ILE A CA 1
ATOM 819 C C . ILE A 1 108 ? -5.847 -2.160 7.629 1.00 97.12 108 ILE A C 1
ATOM 821 O O . ILE A 1 108 ? -5.973 -1.086 7.030 1.00 97.12 108 ILE A O 1
ATOM 825 N N . SER A 1 109 ? -4.717 -2.554 8.215 1.00 98.12 109 SER A N 1
ATOM 826 C CA . SER A 1 109 ? -3.449 -1.814 8.199 1.00 98.12 109 SER A CA 1
ATOM 827 C C . SER A 1 109 ? -2.521 -2.341 7.096 1.00 98.12 109 SER A C 1
ATOM 829 O O . SER A 1 109 ? -2.580 -3.522 6.741 1.00 98.12 109 SER A O 1
ATOM 831 N N . PHE A 1 110 ? -1.644 -1.490 6.553 1.00 98.50 110 PHE A N 1
ATOM 832 C CA . PHE A 1 110 ? -0.785 -1.819 5.406 1.00 98.50 110 PHE A CA 1
ATOM 833 C C . PHE A 1 110 ? 0.686 -1.459 5.657 1.00 98.50 110 PHE A C 1
ATOM 835 O O . PHE A 1 110 ? 1.040 -0.284 5.668 1.00 98.50 110 PHE A O 1
ATOM 842 N N . SER A 1 111 ? 1.560 -2.462 5.777 1.00 98.38 111 SER A N 1
ATOM 843 C CA . SER A 1 111 ? 3.010 -2.273 5.950 1.00 98.38 111 SER A CA 1
ATOM 844 C C . SER A 1 111 ? 3.700 -2.113 4.591 1.00 98.38 111 SER A C 1
ATOM 846 O O . SER A 1 111 ? 3.620 -2.997 3.737 1.00 98.38 111 SER A O 1
ATOM 848 N N . PHE A 1 112 ? 4.363 -0.970 4.372 1.00 98.50 112 PHE A N 1
ATOM 849 C CA . PHE A 1 112 ? 5.051 -0.643 3.118 1.00 98.50 112 PHE A CA 1
ATOM 850 C C . PHE A 1 112 ? 6.572 -0.753 3.216 1.00 98.50 112 PHE A C 1
ATOM 852 O O . PHE A 1 112 ? 7.217 -0.065 4.007 1.00 98.50 112 PHE A O 1
ATOM 859 N N . LEU A 1 113 ? 7.163 -1.512 2.293 1.00 98.12 113 LEU A N 1
ATOM 860 C CA . LEU A 1 113 ? 8.609 -1.618 2.142 1.00 98.12 113 LEU A CA 1
ATOM 861 C C . LEU A 1 113 ? 9.174 -0.302 1.572 1.00 98.12 113 LEU A C 1
ATOM 863 O O . LEU A 1 113 ? 8.810 0.087 0.456 1.00 98.12 113 LEU A O 1
ATOM 867 N N . PRO A 1 114 ? 10.084 0.399 2.276 1.00 95.88 114 PRO A N 1
ATOM 868 C CA . PRO A 1 114 ? 10.415 1.797 1.981 1.00 95.88 114 PRO A CA 1
ATOM 869 C C . PRO A 1 114 ? 11.084 2.013 0.615 1.00 95.88 114 PRO A C 1
ATOM 871 O O . PRO A 1 114 ? 10.928 3.075 0.018 1.00 95.88 114 PRO A O 1
ATOM 874 N N . ALA A 1 115 ? 11.804 1.008 0.108 1.00 97.00 115 ALA A N 1
ATOM 875 C CA . ALA A 1 115 ? 12.543 1.070 -1.154 1.00 97.00 115 ALA A CA 1
ATOM 876 C C . ALA A 1 115 ? 11.841 0.365 -2.336 1.00 97.00 115 ALA A C 1
ATOM 878 O O . ALA A 1 115 ? 12.416 0.282 -3.422 1.00 97.00 115 ALA A O 1
ATOM 879 N N . ALA A 1 116 ? 10.627 -0.169 -2.153 1.00 97.81 116 ALA A N 1
ATOM 880 C CA . ALA A 1 116 ? 9.954 -0.921 -3.212 1.00 97.81 116 ALA A CA 1
ATOM 881 C C . ALA A 1 116 ? 9.385 0.005 -4.321 1.00 97.81 116 ALA A C 1
ATOM 883 O O . ALA A 1 116 ? 8.943 1.122 -4.024 1.00 97.81 116 ALA A O 1
ATOM 884 N N . PRO A 1 117 ? 9.353 -0.429 -5.603 1.00 98.25 117 PRO A N 1
ATOM 885 C CA . PRO A 1 117 ? 9.181 0.460 -6.765 1.00 98.25 117 PRO A CA 1
ATOM 886 C C . PRO A 1 117 ? 7.894 1.293 -6.812 1.00 98.25 117 PRO A C 1
ATOM 888 O O . PRO A 1 117 ? 7.817 2.279 -7.547 1.00 98.25 117 PRO A O 1
ATOM 891 N N . HIS A 1 118 ? 6.854 0.892 -6.082 1.00 98.50 118 HIS A N 1
ATOM 892 C CA . HIS A 1 118 ? 5.556 1.563 -6.081 1.00 98.50 118 HIS A CA 1
ATOM 893 C C . HIS A 1 118 ? 5.161 2.138 -4.717 1.00 98.50 118 HIS A C 1
ATOM 895 O O . HIS A 1 118 ? 4.104 2.768 -4.627 1.00 98.50 118 HIS A O 1
ATOM 901 N N . THR A 1 119 ? 6.002 1.996 -3.685 1.00 98.38 119 THR A N 1
ATOM 902 C CA . THR A 1 119 ? 5.712 2.462 -2.319 1.00 98.38 119 THR A CA 1
ATOM 903 C C . THR A 1 119 ? 5.312 3.937 -2.250 1.00 98.38 119 THR A C 1
ATOM 905 O O . THR A 1 119 ? 4.220 4.197 -1.747 1.00 98.38 119 THR A O 1
ATOM 908 N N . PRO A 1 120 ? 6.054 4.915 -2.815 1.00 97.94 120 PRO A N 1
ATOM 909 C CA . PRO A 1 120 ? 5.669 6.327 -2.707 1.00 97.94 120 PRO A CA 1
ATOM 910 C C . PRO A 1 120 ? 4.275 6.631 -3.280 1.00 97.94 120 PRO A C 1
ATOM 912 O O . PRO A 1 120 ? 3.528 7.437 -2.729 1.00 97.94 120 PRO A O 1
ATOM 915 N N . LYS A 1 121 ? 3.894 5.950 -4.370 1.00 98.06 121 LYS A N 1
ATOM 916 C CA . LYS A 1 1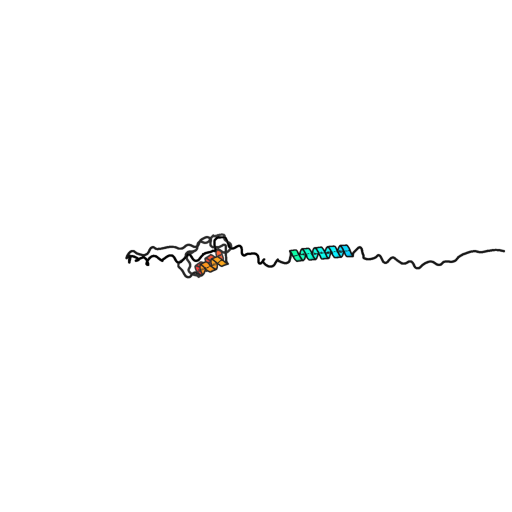21 ? 2.588 6.112 -5.025 1.00 98.06 121 LYS A CA 1
ATOM 917 C C . LYS A 1 121 ? 1.469 5.420 -4.246 1.00 98.06 121 LYS A C 1
ATOM 919 O O . LYS A 1 121 ? 0.402 6.001 -4.059 1.00 98.06 121 LYS A O 1
ATOM 924 N N . LEU A 1 122 ? 1.696 4.177 -3.824 1.00 98.38 122 LEU A N 1
ATOM 925 C CA . LEU A 1 122 ? 0.695 3.359 -3.143 1.00 98.38 122 LEU A CA 1
ATOM 926 C C . LEU A 1 122 ? 0.468 3.809 -1.695 1.00 98.38 122 LEU A C 1
ATOM 928 O O . LEU A 1 122 ? -0.684 3.915 -1.296 1.00 98.38 122 LEU A O 1
ATOM 932 N N . ALA A 1 123 ? 1.520 4.147 -0.945 1.00 98.06 123 ALA A N 1
ATOM 933 C CA . ALA A 1 123 ? 1.401 4.657 0.421 1.00 98.06 123 ALA A CA 1
ATOM 934 C C . ALA A 1 123 ? 0.697 6.024 0.454 1.00 98.06 123 ALA A C 1
ATOM 936 O O . ALA A 1 123 ? -0.158 6.253 1.308 1.00 98.06 123 ALA A O 1
ATOM 937 N N . LYS A 1 124 ? 0.964 6.910 -0.524 1.00 98.25 124 LYS A N 1
ATOM 938 C CA . LYS A 1 124 ? 0.174 8.142 -0.684 1.00 98.25 124 LYS A CA 1
ATOM 939 C C . LYS A 1 124 ? -1.298 7.815 -0.948 1.00 98.25 124 LYS A C 1
ATOM 941 O O . LYS A 1 124 ? -2.153 8.322 -0.234 1.00 98.25 124 LYS A O 1
ATOM 946 N N . LYS A 1 125 ? -1.596 6.933 -1.914 1.00 98.19 125 LYS A N 1
ATOM 947 C CA . LYS A 1 125 ? -2.978 6.518 -2.214 1.00 98.19 125 LYS A CA 1
ATOM 948 C C . LYS A 1 125 ? -3.676 5.911 -0.990 1.00 98.19 125 LYS A C 1
ATOM 950 O O . LYS A 1 125 ? -4.852 6.173 -0.779 1.00 98.19 125 LYS A O 1
ATOM 955 N N . ALA A 1 126 ? -2.973 5.115 -0.191 1.00 98.00 126 ALA A N 1
ATOM 956 C CA . ALA A 1 126 ? -3.505 4.517 1.027 1.00 98.00 126 ALA A CA 1
ATOM 957 C C . ALA A 1 126 ? -3.902 5.591 2.059 1.00 98.00 126 ALA A C 1
ATOM 959 O O . ALA A 1 126 ? -5.016 5.551 2.575 1.00 98.00 126 ALA A O 1
ATOM 960 N N . LYS A 1 127 ? -3.057 6.614 2.261 1.00 97.88 127 LYS A N 1
ATOM 961 C CA . LYS A 1 127 ? -3.373 7.779 3.109 1.00 97.88 127 LYS A CA 1
ATOM 962 C C . LYS A 1 127 ? -4.509 8.635 2.542 1.00 97.88 127 LYS A C 1
ATOM 964 O O . LYS A 1 127 ? -5.398 9.021 3.294 1.00 97.88 127 LYS A O 1
ATOM 969 N N . ASP A 1 128 ? -4.536 8.865 1.227 1.00 97.88 128 ASP A N 1
ATOM 970 C CA . ASP A 1 128 ? -5.639 9.562 0.542 1.00 97.88 128 ASP A CA 1
ATOM 971 C C . ASP A 1 128 ? -6.989 8.819 0.713 1.00 97.88 128 ASP A C 1
ATOM 973 O O . ASP A 1 128 ? -8.045 9.445 0.706 1.00 97.88 128 ASP A O 1
ATOM 977 N N . LEU A 1 129 ? -6.956 7.489 0.884 1.00 97.12 129 LEU A N 1
ATOM 978 C CA . LEU A 1 129 ? -8.111 6.617 1.151 1.00 97.12 129 LEU A CA 1
ATOM 979 C C . LEU A 1 129 ? -8.415 6.418 2.651 1.00 97.12 129 LEU A C 1
ATOM 981 O O . LEU A 1 129 ? -9.272 5.600 2.988 1.00 97.12 129 LEU A O 1
ATOM 985 N N . GLY A 1 130 ? -7.712 7.109 3.556 1.00 97.12 130 GLY A N 1
ATOM 986 C CA . GLY A 1 130 ? -7.906 6.974 5.004 1.00 97.12 130 GLY A CA 1
ATOM 987 C C . GLY A 1 130 ? -7.549 5.593 5.570 1.00 97.12 130 GLY A C 1
ATOM 988 O O . GLY A 1 130 ? -8.114 5.189 6.584 1.00 97.12 130 GLY A O 1
ATOM 989 N N . LYS A 1 131 ? -6.655 4.846 4.910 1.00 97.62 131 LYS A N 1
ATOM 990 C CA . LYS A 1 131 ? -6.120 3.577 5.427 1.00 97.62 131 LYS A CA 1
ATOM 991 C C . LYS A 1 131 ? -5.055 3.826 6.498 1.00 97.62 131 LYS A C 1
ATOM 993 O O . LYS A 1 131 ? -4.429 4.885 6.514 1.00 97.62 131 LYS A O 1
ATOM 998 N N . ASP A 1 132 ? -4.830 2.824 7.343 1.00 98.00 132 ASP A N 1
ATOM 999 C CA . ASP A 1 132 ? -3.729 2.796 8.311 1.00 98.00 132 ASP A CA 1
ATOM 1000 C C . ASP A 1 132 ? -2.435 2.283 7.643 1.00 98.00 132 ASP A C 1
ATOM 1002 O O . ASP A 1 132 ? -2.480 1.289 6.907 1.00 98.00 132 ASP A O 1
ATOM 1006 N N . VAL A 1 133 ? -1.328 3.029 7.802 1.00 94.44 133 VAL A N 1
ATOM 1007 C CA . VAL A 1 133 ? -0.106 2.979 6.955 1.00 94.44 133 VAL A CA 1
ATOM 1008 C C . VAL A 1 133 ? 1.153 3.465 7.681 1.00 94.44 133 VAL A C 1
ATOM 1010 O O . VAL A 1 133 ? 1.209 4.688 7.974 1.00 94.44 133 VAL A O 1
#